Protein AF-A0A1I7BC02-F1 (afdb_monomer_lite)

Radius of gyration: 14.76 Å; chains: 1; bounding box: 32×36×37 Å

pLDDT: mean 88.91, std 10.38, range [51.88, 97.0]

Foldseek 3Di:
DDQDPVPRDDDDDQDDFDWDADCPPQFRFGWIKGARQDWDADPVGDTDDRDRIFTAGRPPQDPPPRGDPPVSPVPDD

Structure (mmCIF, N/CA/C/O backbone):
data_AF-A0A1I7BC02-F1
#
_entry.id   AF-A0A1I7BC02-F1
#
loop_
_atom_site.group_PDB
_atom_site.id
_atom_site.type_symbol
_atom_site.label_atom_id
_atom_site.label_alt_id
_atom_site.label_comp_id
_atom_site.label_asym_id
_atom_site.label_entity_id
_atom_site.label_seq_id
_atom_site.pdbx_PDB_ins_code
_atom_site.Cartn_x
_atom_site.Cartn_y
_atom_site.Cartn_z
_atom_site.occupancy
_atom_site.B_iso_or_equiv
_atom_site.auth_seq_id
_atom_site.auth_comp_id
_atom_site.auth_asym_id
_atom_site.auth_atom_id
_atom_site.pdbx_PDB_model_num
ATOM 1 N N . MET A 1 1 ? 0.428 10.688 7.347 1.00 70.75 1 MET A N 1
ATOM 2 C CA . MET A 1 1 ? 0.130 10.721 8.790 1.00 70.75 1 MET A CA 1
ATOM 3 C C . MET A 1 1 ? 0.851 11.928 9.334 1.00 70.75 1 MET A C 1
ATOM 5 O O . MET A 1 1 ? 2.061 12.015 9.175 1.00 70.75 1 MET A O 1
ATOM 9 N N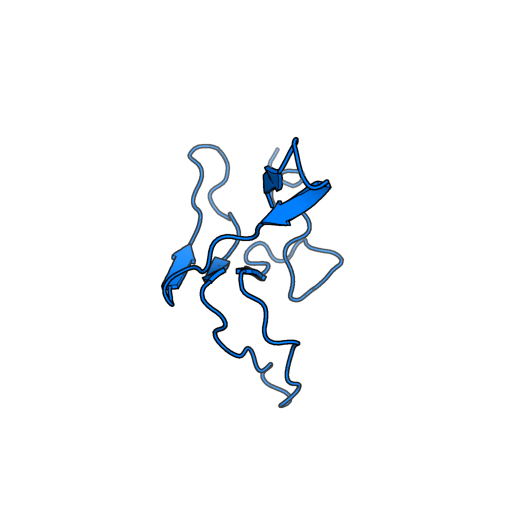 . ILE A 1 2 ? 0.095 12.891 9.830 1.00 83.69 2 ILE A N 1
ATOM 10 C CA . ILE A 1 2 ? 0.614 14.090 10.477 1.00 83.69 2 ILE A CA 1
ATOM 11 C C . ILE A 1 2 ? 0.483 13.832 11.973 1.00 83.69 2 ILE A C 1
ATOM 13 O O . ILE A 1 2 ? -0.538 13.303 12.408 1.00 83.69 2 ILE A O 1
ATOM 17 N N . ILE A 1 3 ? 1.516 14.142 12.746 1.00 87.81 3 ILE A N 1
ATOM 18 C CA . ILE A 1 3 ? 1.422 14.104 14.204 1.00 87.81 3 ILE A CA 1
ATOM 19 C C . ILE A 1 3 ? 1.149 15.526 14.662 1.00 87.81 3 ILE A C 1
ATOM 21 O O . ILE A 1 3 ? 1.907 16.440 14.340 1.00 87.81 3 ILE A O 1
ATOM 25 N N . ASP A 1 4 ? 0.042 15.715 15.368 1.00 89.19 4 ASP A N 1
ATOM 26 C CA . ASP A 1 4 ? -0.243 16.991 16.001 1.00 89.19 4 ASP A CA 1
ATOM 27 C C . ASP A 1 4 ? 0.709 17.194 17.188 1.00 89.19 4 ASP A C 1
ATOM 29 O O . ASP A 1 4 ? 0.723 16.397 18.125 1.00 89.19 4 ASP A O 1
ATOM 33 N N . ASN A 1 5 ? 1.520 18.251 17.148 1.00 90.06 5 ASN A N 1
ATOM 34 C CA . ASN A 1 5 ? 2.555 18.488 18.160 1.00 90.06 5 ASN A CA 1
ATOM 35 C C . ASN A 1 5 ? 1.985 18.833 19.547 1.00 90.06 5 ASN A C 1
ATOM 37 O O . ASN A 1 5 ? 2.679 18.648 20.542 1.00 90.06 5 ASN A O 1
ATOM 41 N N . ALA A 1 6 ? 0.750 19.340 19.630 1.00 91.56 6 ALA A N 1
ATOM 42 C CA . ALA A 1 6 ? 0.130 19.731 20.895 1.00 91.56 6 ALA A CA 1
ATOM 43 C C . ALA A 1 6 ? -0.535 18.547 21.615 1.00 91.56 6 ALA A C 1
ATOM 45 O O . ALA A 1 6 ? -0.505 18.462 22.840 1.00 91.56 6 ALA A O 1
ATOM 46 N N . THR A 1 7 ? -1.137 17.630 20.861 1.00 90.19 7 THR A N 1
ATOM 47 C CA . THR A 1 7 ? -1.943 16.516 21.380 1.00 90.19 7 THR A CA 1
ATOM 48 C C . THR A 1 7 ? -1.271 15.156 21.211 1.00 90.19 7 THR A C 1
ATOM 50 O O . THR A 1 7 ? -1.745 14.170 21.772 1.00 90.19 7 THR A O 1
ATOM 53 N N . GLY A 1 8 ? -0.205 15.063 20.411 1.00 88.69 8 GLY A N 1
ATOM 54 C CA . GLY A 1 8 ? 0.422 13.797 20.019 1.00 88.69 8 GLY A CA 1
ATOM 55 C C . GLY A 1 8 ? -0.478 12.915 19.147 1.00 88.69 8 GLY A C 1
ATOM 56 O O . GLY A 1 8 ? -0.123 11.776 18.840 1.00 88.69 8 GLY A O 1
ATOM 57 N N . LYS A 1 9 ? -1.659 13.407 18.749 1.00 88.31 9 LYS A N 1
ATOM 58 C CA . LYS A 1 9 ? -2.635 12.624 18.001 1.00 88.31 9 LYS A CA 1
ATOM 59 C C . LYS A 1 9 ? -2.174 12.455 16.560 1.00 88.31 9 LYS A C 1
ATOM 61 O O . LYS A 1 9 ? -1.818 13.411 15.872 1.00 88.31 9 LYS A O 1
ATOM 66 N N . ALA A 1 10 ? -2.255 11.217 16.089 1.00 84.44 10 ALA A N 1
ATOM 67 C CA . ALA A 1 10 ? -2.141 10.904 14.681 1.00 84.44 10 ALA A CA 1
ATOM 68 C C . ALA A 1 10 ? -3.348 11.456 13.916 1.00 84.44 10 ALA A C 1
ATOM 70 O O . ALA A 1 10 ? -4.483 11.027 14.130 1.00 84.44 10 ALA A O 1
ATOM 71 N N . ILE A 1 11 ? -3.093 12.389 13.009 1.00 87.31 11 ILE A N 1
ATOM 72 C CA . ILE A 1 11 ? -4.074 12.911 12.069 1.00 87.31 11 ILE A CA 1
ATOM 73 C C . ILE A 1 11 ? -3.767 12.299 10.707 1.00 87.31 11 ILE A C 1
ATOM 75 O O . ILE A 1 11 ? -2.711 12.524 10.101 1.00 87.31 11 ILE A O 1
ATOM 79 N N . GLU A 1 12 ? -4.696 11.490 10.219 1.00 83.19 12 GLU A N 1
ATOM 80 C CA . GLU A 1 12 ? -4.689 11.032 8.842 1.00 83.19 12 GLU A CA 1
ATOM 81 C C . GLU A 1 12 ? -5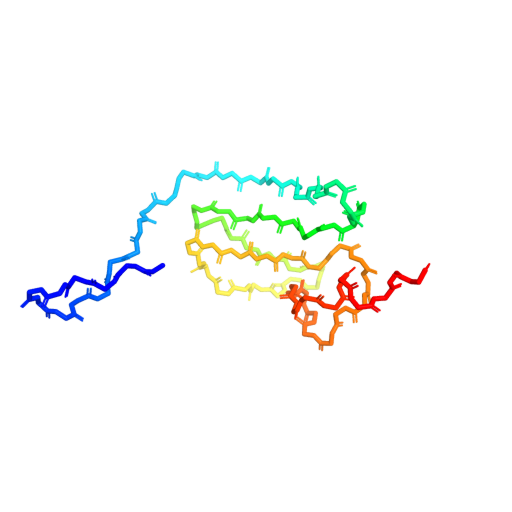.797 11.766 8.077 1.00 83.19 12 GLU A C 1
ATOM 83 O O . GLU A 1 12 ? -6.949 11.691 8.495 1.00 83.19 12 GLU A O 1
ATOM 88 N N . PRO A 1 13 ? -5.473 12.511 7.002 1.00 85.75 13 PRO A N 1
ATOM 89 C CA . PRO A 1 13 ? -6.492 13.192 6.213 1.00 85.75 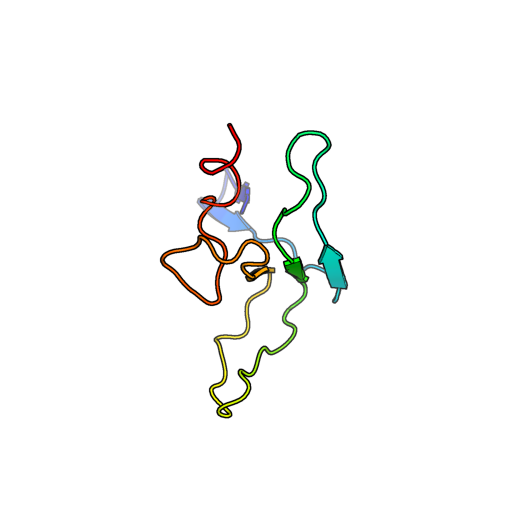13 PRO A CA 1
ATOM 90 C C . PRO A 1 13 ? -7.370 12.165 5.498 1.00 85.75 13 PRO A C 1
ATOM 92 O O . PRO A 1 13 ? -6.848 11.212 4.916 1.00 85.75 13 PRO A O 1
ATOM 95 N N . GLU A 1 14 ? -8.684 12.363 5.515 1.00 87.19 14 GLU A N 1
ATOM 96 C CA . GLU A 1 14 ? -9.603 11.562 4.707 1.00 87.19 14 GLU A CA 1
ATOM 97 C C . GLU A 1 14 ? -9.393 11.893 3.227 1.00 87.19 14 GLU A C 1
ATOM 99 O O . GLU A 1 14 ? -9.420 13.058 2.828 1.00 87.19 14 GLU A O 1
ATOM 104 N N . PHE A 1 15 ? -9.135 10.873 2.410 1.00 90.44 15 PHE A N 1
ATOM 105 C CA . PHE A 1 15 ? -8.990 11.059 0.970 1.00 90.44 15 PHE A CA 1
ATOM 106 C C . PHE A 1 15 ? -10.309 10.788 0.254 1.00 90.44 15 PHE A C 1
ATOM 108 O O . PHE A 1 15 ? -11.023 9.842 0.580 1.00 90.44 15 PHE A O 1
ATOM 115 N N . GLU A 1 16 ? -10.591 11.556 -0.796 1.00 94.50 16 GLU A N 1
ATOM 116 C CA . GLU A 1 16 ? -11.636 11.181 -1.742 1.00 94.50 16 GLU A CA 1
ATOM 117 C C . GLU A 1 16 ? -11.264 9.890 -2.486 1.00 94.50 16 GLU A C 1
ATOM 119 O O . GLU A 1 16 ? -10.088 9.596 -2.758 1.00 94.50 16 GLU A O 1
ATOM 124 N N . LYS A 1 17 ? -12.297 9.123 -2.846 1.00 96.88 17 LYS A N 1
ATOM 125 C CA . LYS A 1 17 ? -12.154 7.874 -3.595 1.00 96.88 17 LYS A CA 1
ATOM 126 C C . LYS A 1 17 ? -11.467 8.136 -4.928 1.00 96.88 17 LYS A C 1
ATOM 128 O O . LYS A 1 17 ? -12.003 8.824 -5.790 1.00 96.88 17 LYS A O 1
ATOM 133 N N . SER A 1 18 ? -10.275 7.575 -5.104 1.00 96.94 18 SER A N 1
ATOM 134 C CA . SER A 1 18 ? -9.525 7.699 -6.354 1.00 96.94 18 SER A CA 1
ATOM 135 C C . SER A 1 18 ? -8.571 6.531 -6.571 1.00 96.94 18 SER A C 1
ATOM 137 O O . SER A 1 18 ? -7.996 5.992 -5.622 1.00 96.94 18 SER A O 1
ATOM 139 N N . ILE A 1 19 ? -8.395 6.176 -7.845 1.00 96.31 19 ILE A N 1
ATOM 140 C CA . ILE A 1 19 ? -7.418 5.198 -8.317 1.00 96.31 19 ILE A CA 1
ATOM 141 C C . ILE A 1 19 ? -6.475 5.924 -9.278 1.00 96.31 19 ILE A C 1
ATOM 143 O O . ILE A 1 19 ? -6.929 6.489 -10.271 1.00 96.31 19 ILE A O 1
ATOM 147 N N . VAL A 1 20 ? -5.178 5.955 -8.968 1.00 94.44 20 VAL A N 1
ATOM 148 C CA . VAL A 1 20 ? -4.182 6.729 -9.726 1.00 94.44 20 VAL A CA 1
ATOM 149 C C . VAL A 1 20 ? -2.940 5.885 -9.962 1.00 94.44 20 VAL A C 1
ATOM 151 O O . VAL A 1 20 ? -2.399 5.291 -9.033 1.00 94.44 20 VAL A O 1
ATOM 154 N N . VAL A 1 21 ? -2.459 5.848 -11.202 1.00 90.75 21 VAL A N 1
ATOM 155 C CA . VAL A 1 21 ? -1.151 5.263 -11.508 1.00 90.75 21 VAL A CA 1
ATOM 156 C C . VAL A 1 21 ? -0.084 6.310 -11.228 1.00 90.75 21 VAL A C 1
ATOM 158 O O . VAL A 1 21 ? -0.064 7.362 -11.866 1.00 90.75 21 VAL A O 1
ATOM 161 N N . GLU A 1 22 ? 0.827 6.021 -10.305 1.00 82.62 22 GLU A N 1
ATOM 162 C CA . GLU A 1 22 ? 2.012 6.852 -10.140 1.00 82.62 22 GLU A CA 1
ATOM 163 C C . GLU A 1 22 ? 3.022 6.492 -11.234 1.00 82.62 22 GLU A C 1
ATOM 165 O O . GLU A 1 22 ? 3.395 5.328 -11.400 1.00 82.62 22 GLU A O 1
ATOM 170 N N . SER A 1 23 ? 3.429 7.490 -12.013 1.00 77.06 23 SER A N 1
ATOM 171 C CA . SER A 1 23 ? 4.442 7.355 -13.066 1.00 77.06 23 SER A CA 1
ATOM 172 C C . SER A 1 23 ? 5.499 8.436 -12.860 1.00 77.06 23 SER A C 1
ATOM 174 O O . SER A 1 23 ? 5.430 9.494 -13.487 1.00 77.06 23 SER A O 1
ATOM 176 N N . PRO A 1 24 ? 6.430 8.243 -11.909 1.00 72.19 24 PRO A N 1
ATOM 177 C CA . PRO A 1 24 ? 7.506 9.195 -11.700 1.00 72.19 24 PRO A CA 1
ATOM 178 C C . PRO A 1 24 ? 8.429 9.223 -12.933 1.00 72.19 24 PRO A C 1
ATOM 180 O O . PRO A 1 24 ? 8.664 8.185 -13.551 1.00 72.19 24 PRO A O 1
ATOM 183 N N . PRO A 1 25 ? 9.031 10.378 -13.268 1.00 69.88 25 PRO A N 1
ATOM 184 C CA . PRO A 1 25 ? 9.819 10.562 -14.494 1.00 69.88 25 PRO A CA 1
ATOM 185 C C . PRO A 1 25 ? 11.062 9.663 -14.601 1.00 69.88 25 PRO A C 1
ATOM 187 O O . PRO A 1 25 ? 11.655 9.572 -15.667 1.00 69.88 25 PRO A O 1
ATOM 190 N N . ARG A 1 26 ? 11.472 9.018 -13.502 1.00 65.62 26 ARG A N 1
ATOM 191 C CA . ARG A 1 26 ? 12.601 8.078 -13.451 1.00 65.62 26 ARG A CA 1
ATOM 192 C C . ARG A 1 26 ? 12.195 6.602 -13.380 1.00 65.62 26 ARG A C 1
ATOM 194 O O . ARG A 1 26 ? 13.072 5.762 -13.506 1.00 65.62 26 ARG A O 1
ATOM 201 N N . TYR A 1 27 ? 10.912 6.283 -13.175 1.00 64.75 27 TYR A N 1
ATOM 202 C CA . TYR A 1 27 ? 10.443 4.898 -13.060 1.00 64.75 27 TYR A CA 1
ATOM 203 C C . TYR A 1 27 ? 9.084 4.738 -13.745 1.00 64.75 27 TYR A C 1
ATOM 205 O O . TYR A 1 27 ? 8.047 5.137 -13.219 1.00 64.75 27 TYR A O 1
ATOM 213 N N . GLU A 1 28 ? 9.065 4.080 -14.901 1.00 67.62 28 GLU A N 1
ATOM 214 C CA . GLU A 1 28 ? 7.838 3.897 -15.696 1.00 67.62 28 GLU A CA 1
ATOM 215 C C . GLU A 1 28 ? 6.791 2.983 -15.011 1.00 67.62 28 GLU A C 1
ATOM 217 O O . GLU A 1 28 ? 5.609 2.954 -15.373 1.00 67.62 28 GLU A O 1
ATOM 222 N N . GLN A 1 29 ? 7.194 2.248 -13.967 1.00 80.94 29 GLN A N 1
ATOM 223 C CA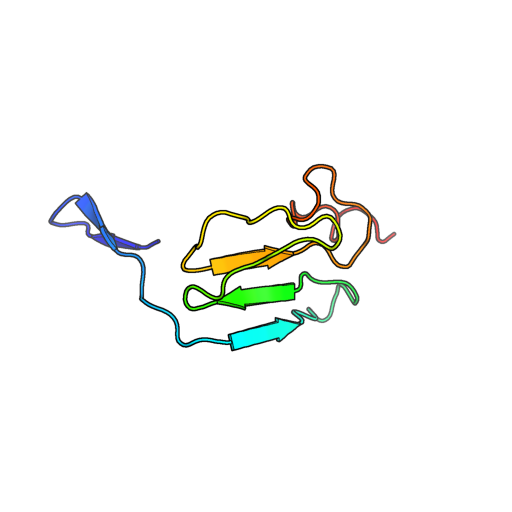 . GLN A 1 29 ? 6.375 1.232 -13.295 1.00 80.94 29 GLN A CA 1
ATOM 224 C C . GLN A 1 29 ? 6.102 1.534 -11.813 1.00 80.94 29 GLN A C 1
ATOM 226 O O . GLN A 1 29 ? 6.177 0.642 -10.965 1.00 80.94 29 GLN A O 1
ATOM 231 N N . GLY A 1 30 ? 5.774 2.790 -11.499 1.00 87.25 30 GLY A N 1
ATOM 232 C CA . GLY A 1 30 ? 5.307 3.176 -10.166 1.00 87.25 30 GLY A CA 1
ATOM 233 C C . GLY A 1 30 ? 3.997 2.478 -9.750 1.00 87.25 30 GLY A C 1
ATOM 234 O O . GLY A 1 30 ? 3.280 1.907 -10.588 1.00 87.25 30 GLY A O 1
ATOM 235 N N . PRO A 1 31 ? 3.689 2.464 -8.444 1.00 94.38 31 PRO A N 1
ATOM 236 C CA . PRO A 1 31 ? 2.556 1.727 -7.900 1.00 94.38 31 PRO A CA 1
ATOM 237 C C . PRO A 1 31 ? 1.203 2.276 -8.359 1.00 94.38 31 PRO A C 1
ATOM 239 O O . PRO A 1 31 ? 1.069 3.423 -8.792 1.00 94.38 31 PRO A O 1
ATOM 242 N N . LEU A 1 32 ? 0.171 1.447 -8.205 1.00 95.00 32 LEU A N 1
ATOM 243 C CA . LEU A 1 32 ? -1.217 1.885 -8.312 1.00 95.00 32 LEU A CA 1
ATOM 244 C C . LEU A 1 32 ? -1.699 2.361 -6.938 1.00 95.00 32 LEU A C 1
ATOM 246 O O . LEU A 1 32 ? -1.773 1.571 -5.998 1.00 95.00 32 LEU A O 1
ATOM 250 N N . TRP A 1 33 ? -2.028 3.640 -6.822 1.00 95.81 33 TRP A N 1
ATOM 251 C CA . TRP A 1 33 ? -2.610 4.228 -5.623 1.00 95.81 33 TRP A CA 1
ATOM 252 C C . TRP A 1 33 ? -4.114 4.012 -5.597 1.00 95.81 33 TRP A C 1
ATOM 254 O O . TRP A 1 33 ? -4.810 4.396 -6.532 1.00 95.81 33 TRP A O 1
ATOM 264 N N . VAL A 1 34 ? -4.608 3.463 -4.494 1.00 97.00 34 VAL A N 1
ATOM 265 C CA . VAL A 1 34 ? -6.029 3.303 -4.183 1.00 97.00 34 VAL A CA 1
ATOM 266 C C . VAL A 1 34 ? -6.301 4.092 -2.904 1.00 97.00 34 VAL A C 1
ATOM 268 O O . VAL A 1 34 ? -5.708 3.811 -1.861 1.00 97.00 34 VAL A O 1
ATOM 271 N N . ARG A 1 35 ? -7.139 5.128 -2.978 1.00 96.62 35 ARG A N 1
ATOM 272 C CA . ARG A 1 35 ? -7.389 6.073 -1.874 1.00 96.62 35 ARG A CA 1
ATOM 273 C C . ARG A 1 35 ? -8.874 6.186 -1.558 1.00 96.62 35 ARG A C 1
ATOM 275 O O . ARG A 1 35 ? -9.702 5.938 -2.429 1.00 96.62 35 ARG A O 1
ATOM 282 N N . GLY A 1 36 ? -9.188 6.588 -0.329 1.00 95.62 36 GLY A N 1
ATOM 283 C CA . GLY A 1 36 ? -10.550 6.885 0.118 1.00 95.62 36 GLY A CA 1
ATOM 284 C C . GLY A 1 36 ? -11.376 5.659 0.501 1.00 95.62 36 GLY A C 1
ATOM 285 O O . GLY A 1 36 ? -12.582 5.625 0.263 1.00 95.62 36 GLY A O 1
ATOM 286 N N . GLY A 1 37 ? -10.733 4.627 1.061 1.00 95.50 37 GLY A N 1
ATOM 287 C CA . GLY A 1 37 ? -11.446 3.468 1.605 1.00 95.50 37 GLY A CA 1
ATOM 288 C C . GLY A 1 37 ? -12.131 2.607 0.543 1.00 95.50 37 GLY A C 1
ATOM 289 O O . GLY A 1 37 ? -13.187 2.036 0.800 1.00 95.50 37 GLY A O 1
ATOM 290 N N . ILE A 1 38 ? -11.568 2.536 -0.664 1.00 96.88 38 ILE A N 1
ATOM 291 C CA . ILE A 1 38 ? -12.062 1.639 -1.714 1.00 96.88 38 ILE A CA 1
ATOM 292 C C . ILE A 1 38 ? -11.738 0.188 -1.300 1.00 96.88 38 ILE A C 1
ATOM 294 O O . ILE A 1 38 ? -10.562 -0.109 -1.070 1.00 96.88 38 ILE A O 1
ATOM 298 N N . PRO A 1 39 ? -12.736 -0.714 -1.193 1.00 96.44 39 PRO A N 1
ATOM 299 C CA . PRO A 1 39 ? -12.494 -2.125 -0.904 1.00 96.44 39 PRO A CA 1
ATOM 300 C C . PRO A 1 39 ? -11.683 -2.796 -2.013 1.00 96.44 39 PRO A C 1
ATOM 302 O O . PRO A 1 39 ? -11.872 -2.502 -3.193 1.00 96.44 39 PRO A O 1
ATOM 305 N N . ILE A 1 40 ? -10.794 -3.711 -1.629 1.00 96.56 40 ILE A N 1
ATOM 306 C CA . ILE A 1 40 ? -9.966 -4.478 -2.561 1.00 96.56 40 ILE A CA 1
ATOM 307 C C . ILE A 1 40 ? -10.258 -5.958 -2.342 1.00 96.56 40 ILE A C 1
ATOM 309 O O . ILE A 1 40 ? -10.162 -6.461 -1.221 1.00 96.56 40 ILE A O 1
ATOM 313 N N . GLU A 1 41 ? -10.577 -6.637 -3.434 1.00 96.69 41 GLU A N 1
ATOM 314 C CA . GLU A 1 41 ? -10.805 -8.075 -3.508 1.00 96.69 41 GLU A CA 1
ATOM 315 C C . GLU A 1 41 ? -9.838 -8.659 -4.541 1.00 96.69 41 GLU A C 1
ATOM 317 O O . GLU A 1 41 ? -9.651 -8.084 -5.618 1.00 96.69 41 GLU A O 1
ATOM 322 N N . SER A 1 42 ? -9.173 -9.765 -4.215 1.00 95.31 42 SER A N 1
ATOM 323 C CA . SER A 1 42 ? -8.369 -10.505 -5.191 1.00 95.31 42 SER A CA 1
ATOM 324 C C . SER A 1 42 ? -9.230 -11.450 -6.027 1.00 95.31 42 SER A C 1
ATOM 326 O O . SER A 1 42 ? -10.364 -11.762 -5.687 1.00 95.31 42 SER A O 1
ATOM 328 N N . ALA A 1 43 ? -8.674 -11.939 -7.138 1.00 94.75 43 ALA A N 1
ATOM 329 C CA . ALA A 1 43 ? -9.385 -12.822 -8.066 1.00 94.75 43 ALA A CA 1
ATOM 330 C C . ALA A 1 43 ? -9.863 -14.152 -7.443 1.00 94.75 43 ALA A C 1
ATOM 332 O O . ALA A 1 43 ? -10.752 -14.795 -7.989 1.00 94.75 43 ALA A O 1
ATOM 333 N N . ASP A 1 44 ? -9.277 -14.568 -6.318 1.00 96.00 44 ASP A N 1
ATOM 334 C CA . ASP A 1 44 ? -9.6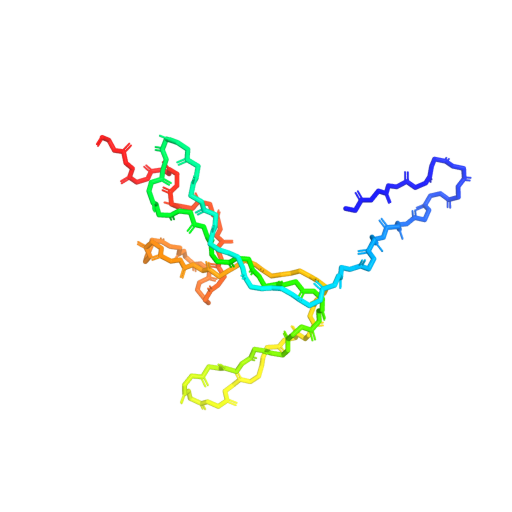76 -15.735 -5.522 1.00 96.00 44 ASP A CA 1
ATOM 335 C C . ASP A 1 44 ? -10.734 -15.410 -4.445 1.00 96.00 44 ASP A C 1
ATOM 337 O O . ASP A 1 44 ? -11.069 -16.271 -3.633 1.00 96.00 44 ASP A O 1
ATOM 341 N N . GLY A 1 45 ? -11.262 -14.181 -4.422 1.00 96.19 45 GLY A N 1
ATOM 342 C CA . GLY A 1 45 ? -12.313 -13.735 -3.504 1.00 96.19 45 GLY A CA 1
ATOM 343 C C . GLY A 1 45 ? -11.818 -13.256 -2.138 1.00 96.19 45 GLY A C 1
ATOM 344 O O . GLY A 1 45 ? -12.624 -12.950 -1.256 1.00 96.19 45 GLY A O 1
ATOM 345 N N . LYS A 1 46 ? -10.500 -13.184 -1.905 1.00 96.25 46 LYS A N 1
ATOM 346 C CA . LYS A 1 46 ? -9.976 -12.673 -0.633 1.00 96.25 46 LYS A CA 1
ATOM 347 C C . LYS A 1 46 ? -10.136 -11.152 -0.550 1.00 96.25 46 LYS A C 1
ATOM 349 O O . LYS A 1 46 ? -9.578 -10.396 -1.344 1.00 96.25 46 LYS A O 1
ATOM 354 N N . LEU A 1 47 ? -10.834 -10.708 0.494 1.00 96.56 47 LEU A N 1
ATOM 355 C CA . LEU A 1 47 ? -10.958 -9.298 0.851 1.00 96.56 47 LEU A CA 1
ATOM 356 C C . LEU A 1 47 ? -9.743 -8.818 1.649 1.00 96.56 47 LEU A C 1
ATOM 358 O O . LEU A 1 47 ? -9.270 -9.483 2.576 1.00 96.56 47 LEU A O 1
ATOM 362 N N . TYR A 1 48 ? -9.260 -7.631 1.302 1.00 95.44 48 TYR A N 1
ATOM 363 C CA . TYR A 1 48 ? -8.225 -6.921 2.044 1.00 95.44 48 TYR A CA 1
ATOM 364 C C . TYR A 1 48 ? -8.853 -5.909 3.002 1.00 95.44 48 TYR A C 1
ATOM 366 O O . TYR A 1 48 ? -9.969 -5.433 2.794 1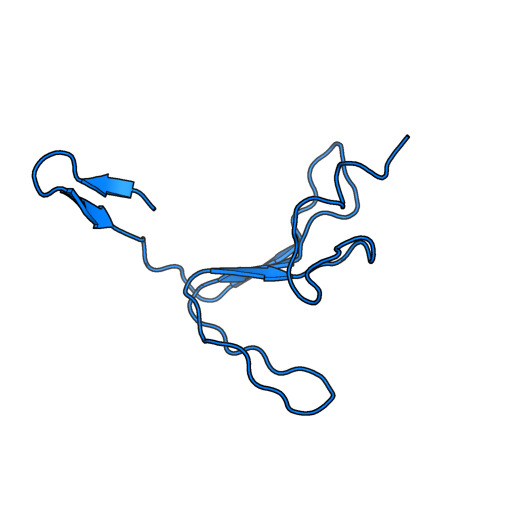.00 95.44 48 TYR A O 1
ATOM 374 N N . GLU A 1 49 ? -8.115 -5.565 4.059 1.00 95.00 49 GLU A N 1
ATOM 375 C CA . GLU A 1 49 ? -8.519 -4.520 4.999 1.00 95.00 49 GLU A CA 1
ATOM 376 C C . GLU A 1 49 ? -8.800 -3.208 4.253 1.00 95.00 49 GLU A C 1
ATOM 378 O O . GLU A 1 49 ? -7.969 -2.731 3.472 1.00 95.00 49 GLU A O 1
ATOM 383 N N . ILE A 1 50 ? -9.966 -2.615 4.511 1.00 95.31 50 ILE A N 1
ATOM 384 C CA . ILE A 1 50 ? -10.329 -1.316 3.949 1.00 95.31 50 ILE A CA 1
ATOM 385 C C . ILE A 1 50 ? -9.464 -0.257 4.625 1.00 95.31 50 ILE A C 1
ATOM 387 O O . ILE A 1 50 ? -9.570 -0.021 5.827 1.00 95.31 50 ILE A O 1
ATOM 391 N N . ARG A 1 51 ? -8.607 0.396 3.841 1.00 93.56 51 ARG A N 1
ATOM 392 C CA . ARG A 1 51 ? -7.681 1.426 4.322 1.00 93.56 51 ARG A CA 1
ATOM 393 C C . ARG A 1 51 ? -7.904 2.737 3.587 1.00 93.56 51 ARG A C 1
ATOM 395 O O . ARG A 1 51 ? -8.278 2.762 2.416 1.00 93.56 51 ARG A O 1
ATOM 402 N N . ASN A 1 52 ? -7.602 3.843 4.260 1.00 93.81 52 ASN A N 1
ATOM 403 C CA . ASN A 1 52 ? -7.700 5.179 3.673 1.00 93.81 52 ASN A CA 1
ATOM 404 C C . ASN A 1 52 ? -6.742 5.374 2.474 1.00 93.81 52 ASN A C 1
ATOM 406 O O . ASN A 1 52 ? -7.052 6.115 1.541 1.00 93.81 52 ASN A O 1
ATOM 410 N N . ARG A 1 53 ? -5.602 4.665 2.456 1.00 93.88 53 ARG A N 1
ATOM 411 C CA . ARG A 1 53 ? -4.685 4.583 1.309 1.00 93.88 53 ARG A CA 1
ATOM 412 C C . ARG A 1 53 ? -4.017 3.211 1.201 1.00 93.88 53 ARG A C 1
ATOM 414 O O . ARG A 1 53 ? -3.598 2.644 2.211 1.00 93.88 53 ARG A O 1
ATOM 421 N N . VAL A 1 54 ? -3.860 2.720 -0.023 1.00 95.75 54 VAL A N 1
ATOM 422 C CA . VAL A 1 54 ? -3.154 1.478 -0.367 1.00 95.75 54 VAL A CA 1
ATOM 423 C C . VAL A 1 54 ? -2.356 1.702 -1.649 1.00 95.75 54 VAL A C 1
ATOM 425 O O . VAL A 1 54 ? -2.828 2.370 -2.567 1.00 95.75 54 VAL A O 1
ATOM 428 N N . THR A 1 55 ? -1.154 1.137 -1.728 1.00 95.94 55 THR A N 1
ATOM 429 C CA . THR A 1 55 ? -0.372 1.064 -2.966 1.00 95.94 55 THR A CA 1
ATOM 430 C C . THR A 1 55 ? -0.260 -0.387 -3.410 1.00 95.94 55 THR A C 1
ATOM 432 O O . THR A 1 55 ? 0.212 -1.244 -2.662 1.00 95.94 55 THR A O 1
ATOM 435 N N . LEU A 1 56 ? -0.697 -0.675 -4.634 1.00 96.25 56 LEU A N 1
ATOM 436 C CA . LEU A 1 56 ? -0.619 -2.005 -5.232 1.00 96.25 56 LEU A CA 1
ATOM 437 C C . LEU A 1 56 ? 0.595 -2.110 -6.155 1.00 96.25 56 LEU A C 1
ATOM 439 O O . LEU A 1 56 ? 0.960 -1.164 -6.863 1.00 96.25 56 LEU A O 1
ATOM 443 N N . CYS A 1 57 ? 1.241 -3.273 -6.124 1.00 94.62 57 CYS A N 1
ATOM 444 C CA . CYS A 1 57 ? 2.395 -3.570 -6.955 1.00 94.62 57 CYS A CA 1
ATOM 445 C C . CYS A 1 57 ? 1.976 -3.668 -8.425 1.00 94.62 57 CYS A C 1
ATOM 447 O O . CYS A 1 57 ? 1.118 -4.472 -8.781 1.00 94.62 57 CYS A O 1
ATOM 449 N N . ARG A 1 58 ? 2.641 -2.887 -9.281 1.00 92.38 58 ARG A N 1
ATOM 450 C CA . ARG A 1 58 ? 2.475 -2.937 -10.741 1.00 92.38 58 ARG A CA 1
ATOM 451 C C . ARG A 1 58 ? 3.707 -3.475 -11.474 1.00 92.38 58 ARG A C 1
ATOM 453 O O . ARG A 1 58 ? 3.587 -3.933 -12.599 1.00 92.38 58 ARG A O 1
ATOM 460 N N . CYS A 1 59 ? 4.875 -3.467 -10.829 1.00 91.62 59 CYS A N 1
ATOM 461 C CA . CYS A 1 59 ? 6.145 -3.860 -11.446 1.00 91.62 59 CYS A CA 1
ATOM 462 C C . CYS A 1 59 ? 6.451 -5.366 -11.401 1.00 91.62 59 CYS A C 1
ATOM 464 O O . CYS A 1 59 ? 7.467 -5.806 -11.932 1.00 91.62 59 CYS A O 1
ATOM 466 N N . GLY A 1 60 ? 5.659 -6.155 -10.669 1.00 91.62 60 GLY A N 1
ATOM 467 C CA . GLY A 1 60 ? 5.899 -7.588 -10.462 1.00 91.62 60 GLY A CA 1
ATOM 468 C C . GLY A 1 60 ? 7.050 -7.943 -9.504 1.00 91.62 60 GLY A C 1
ATOM 469 O O . GLY A 1 60 ? 7.155 -9.101 -9.103 1.00 91.62 60 GLY A O 1
ATOM 470 N N . LYS A 1 61 ? 7.871 -6.982 -9.061 1.00 92.50 61 LYS A N 1
ATOM 471 C CA . LYS A 1 61 ? 9.083 -7.236 -8.251 1.00 92.50 61 LYS A CA 1
ATOM 472 C C . LYS A 1 61 ? 8.862 -7.266 -6.737 1.00 92.50 61 LYS A C 1
ATOM 474 O O . LYS A 1 61 ? 9.726 -7.759 -6.024 1.00 92.50 61 LYS A O 1
ATOM 479 N N . SER A 1 62 ? 7.717 -6.787 -6.243 1.00 94.50 62 SER A N 1
ATOM 480 C CA . SER A 1 62 ? 7.466 -6.737 -4.796 1.00 94.50 62 SER A CA 1
ATOM 481 C C . SER A 1 62 ? 7.498 -8.125 -4.149 1.00 94.50 62 SER A C 1
ATOM 483 O O . SER A 1 62 ? 6.959 -9.090 -4.701 1.00 94.50 62 SER A O 1
ATOM 485 N N . LYS A 1 63 ? 8.086 -8.213 -2.958 1.00 95.94 63 LYS A N 1
ATOM 486 C CA . LYS A 1 63 ? 8.070 -9.383 -2.069 1.00 95.94 63 LYS A CA 1
ATOM 487 C C . LYS A 1 63 ? 6.833 -9.406 -1.161 1.00 95.94 63 LYS A C 1
ATOM 489 O O . LYS A 1 63 ? 6.535 -10.443 -0.584 1.00 95.94 63 LYS A O 1
ATOM 494 N N . ASN A 1 64 ? 6.088 -8.302 -1.082 1.00 95.25 64 ASN A N 1
ATOM 495 C CA . ASN A 1 64 ? 4.885 -8.140 -0.260 1.00 95.25 64 ASN A CA 1
ATOM 496 C C . ASN A 1 64 ? 3.590 -8.074 -1.095 1.00 95.25 64 ASN A C 1
ATOM 498 O O . ASN A 1 64 ? 2.694 -7.269 -0.830 1.00 95.25 64 ASN A O 1
ATOM 502 N N . LYS A 1 65 ? 3.486 -8.896 -2.148 1.00 94.44 65 LYS A N 1
ATOM 503 C CA . LYS A 1 65 ? 2.318 -8.878 -3.042 1.00 94.44 65 LYS A CA 1
ATOM 504 C C . LYS A 1 65 ? 1.010 -9.127 -2.269 1.00 94.44 65 LYS A C 1
ATOM 506 O O . LYS A 1 65 ? 0.977 -9.971 -1.375 1.00 94.44 65 LYS A O 1
ATOM 511 N N . PRO A 1 66 ? -0.080 -8.429 -2.634 1.00 95.31 66 PRO A N 1
ATOM 512 C CA . PRO A 1 66 ? -0.231 -7.548 -3.801 1.00 95.31 66 PRO A CA 1
ATOM 513 C C . PRO A 1 66 ? 0.228 -6.099 -3.566 1.00 95.31 66 PRO A C 1
ATOM 515 O O . PRO A 1 66 ? 0.085 -5.266 -4.460 1.00 95.31 66 PRO A O 1
ATOM 518 N N . LEU A 1 67 ? 0.754 -5.774 -2.385 1.00 96.44 67 LEU A N 1
ATOM 519 C CA . LEU A 1 67 ? 1.141 -4.415 -2.016 1.00 96.44 67 LEU A CA 1
ATOM 520 C C . LEU A 1 67 ? 2.472 -4.019 -2.660 1.00 96.44 67 LEU A C 1
ATOM 522 O O . LEU A 1 67 ? 3.300 -4.867 -2.976 1.00 96.44 67 LEU A O 1
ATOM 526 N N . CYS A 1 68 ? 2.680 -2.722 -2.864 1.00 94.62 68 CYS A N 1
ATOM 527 C CA . CYS A 1 68 ? 3.981 -2.185 -3.248 1.00 94.62 68 CYS A CA 1
ATOM 528 C C . CYS A 1 68 ? 4.881 -2.028 -2.011 1.00 94.62 68 CYS A C 1
ATOM 530 O O . CYS A 1 68 ? 4.463 -1.450 -1.012 1.00 94.62 68 CYS A O 1
ATOM 532 N N . ASP A 1 69 ? 6.128 -2.484 -2.103 1.00 94.50 69 ASP A N 1
ATOM 533 C CA . ASP A 1 69 ? 7.175 -2.362 -1.072 1.00 94.50 69 ASP A CA 1
ATOM 534 C C . ASP A 1 69 ? 8.373 -1.506 -1.517 1.00 94.50 69 ASP A C 1
ATOM 536 O O . ASP A 1 69 ? 9.376 -1.434 -0.816 1.00 94.50 69 ASP A O 1
ATOM 540 N N . GLY A 1 70 ? 8.280 -0.857 -2.680 1.00 90.44 70 GLY A N 1
ATOM 541 C CA . GLY A 1 70 ? 9.357 -0.027 -3.225 1.00 90.44 70 GLY A CA 1
ATOM 542 C C . GLY A 1 70 ? 10.320 -0.746 -4.174 1.00 90.44 70 GLY A C 1
ATOM 543 O O . GLY A 1 70 ? 11.049 -0.062 -4.886 1.00 90.44 70 GLY A O 1
ATOM 544 N N . SER A 1 71 ? 10.257 -2.075 -4.337 1.00 91.19 71 SER A N 1
ATOM 545 C CA . SER A 1 71 ? 11.163 -2.808 -5.251 1.00 91.19 71 SER A CA 1
ATOM 546 C C . SER A 1 71 ? 11.026 -2.433 -6.741 1.00 91.19 71 SER A C 1
ATOM 548 O O . SER A 1 71 ? 11.798 -2.898 -7.577 1.00 91.19 71 SER A O 1
ATOM 550 N N . HIS A 1 72 ? 10.054 -1.590 -7.113 1.00 88.31 72 HIS A N 1
ATOM 551 C CA . HIS A 1 72 ? 9.971 -0.998 -8.455 1.00 88.31 72 HIS A CA 1
ATOM 552 C C . HIS A 1 72 ? 11.099 0.008 -8.748 1.00 88.31 72 HIS A C 1
ATOM 554 O O . HIS A 1 72 ? 11.354 0.282 -9.918 1.00 88.31 72 HIS A O 1
ATOM 560 N N . ILE A 1 73 ? 11.758 0.520 -7.704 1.00 86.75 73 ILE A N 1
ATOM 561 C CA . ILE A 1 73 ? 12.860 1.487 -7.773 1.00 86.75 73 ILE A CA 1
ATOM 562 C C . ILE A 1 73 ? 14.201 0.764 -7.958 1.00 86.75 73 ILE A C 1
ATOM 564 O O . ILE A 1 73 ? 15.015 1.175 -8.771 1.00 86.75 73 ILE A O 1
ATOM 568 N N . GLU A 1 74 ? 14.415 -0.340 -7.238 1.00 75.81 74 GLU A N 1
ATOM 569 C CA . GLU A 1 74 ? 15.707 -1.047 -7.196 1.00 75.81 74 GLU A CA 1
ATOM 570 C C . GLU A 1 74 ? 16.024 -1.843 -8.471 1.00 75.81 74 GLU A C 1
ATOM 572 O O . GLU A 1 74 ? 17.170 -2.190 -8.718 1.00 75.81 74 GLU A O 1
ATOM 577 N N . GLY A 1 75 ? 15.012 -2.181 -9.273 1.00 59.84 75 GLY A N 1
ATOM 578 C CA . GLY A 1 75 ? 15.165 -3.106 -10.395 1.00 59.84 75 GLY A CA 1
ATOM 579 C C . GLY A 1 75 ? 15.387 -2.467 -11.767 1.00 59.84 75 GLY A C 1
ATOM 580 O O . GLY A 1 75 ? 15.098 -3.152 -12.749 1.00 59.84 75 GLY A O 1
ATOM 581 N N . GLN A 1 76 ? 15.754 -1.189 -11.862 1.00 54.91 76 GLN A N 1
ATOM 582 C CA . GLN A 1 76 ? 16.036 -0.518 -13.138 1.00 54.91 76 GLN A CA 1
ATOM 583 C C . GLN A 1 76 ? 17.498 -0.050 -13.143 1.00 54.91 76 GLN A C 1
ATOM 585 O O . GLN A 1 76 ? 17.806 1.003 -12.590 1.00 54.91 76 GLN A O 1
ATOM 590 N N . GLU A 1 77 ? 18.377 -0.890 -13.700 1.00 51.88 77 GLU A N 1
ATOM 591 C CA . GLU A 1 77 ? 19.694 -0.491 -14.224 1.00 51.88 77 GLU A CA 1
ATOM 592 C C . GLU A 1 77 ? 19.530 0.115 -15.622 1.00 51.88 77 GLU A C 1
ATOM 594 O O . GLU A 1 77 ? 18.687 -0.416 -16.388 1.00 51.88 77 GLU A O 1
#

Secondary structure (DSSP, 8-state):
-EEPTTT--EE-PPPPSEEEE---TT-TTPPEEEESS---B-TTSPBPP--SEEEE--SS--SSTTB--SHHHHT--

Organism: Methanosarcina thermophila (NCBI:txid2210)

Sequence (77 aa):
MIIDNATGKAIEPEFEKSIVVESPPRYEQGPLWVRGGIPIESADGKLYEIRNRVTLCRCGKSKNKPLCDGSHIEGQE

InterPro domains:
  IPR018967 Iron-binding zinc finger, CDGSH type [PF09360] (29-72)
  IPR018967 Iron-binding zinc finger, CDGSH type [SM00704] (41-77)
  IPR042216 MitoNEET, CDGSH iron-sulfur domain [G3DSA:3.40.5.90] (26-77)